Protein AF-A0A1W9MPR6-F1 (afdb_monomer_lite)

Foldseek 3Di:
DVVVVVVVVVVVVVVVVVVVVVVVVVVVVVVVLVVLLVLLVVLVVVCVVVPDDPVVSLVVLCVQLVVCCVVPNPQSHSVNSVVSVVSNVPD

Sequence (91 aa):
MNEFAVNNLYSKISGLLNSARQTVVRAVNQTMVHTYYEIGRVIVEDNQQGKERAEYGKQILEDLSLRLTQSFGKGFSVVNLRQMRAFYMTY

Structure (mmCIF, N/CA/C/O backbone):
data_AF-A0A1W9MPR6-F1
#
_entry.id   AF-A0A1W9MPR6-F1
#
loop_
_atom_site.group_PDB
_atom_site.id
_atom_site.type_symbol
_atom_site.label_atom_id
_atom_site.label_alt_id
_atom_site.label_comp_id
_atom_site.label_asym_id
_atom_site.label_entity_id
_atom_site.label_seq_id
_atom_site.pdbx_PDB_ins_code
_atom_site.Cartn_x
_atom_site.Cartn_y
_atom_site.Cartn_z
_atom_site.occupancy
_atom_site.B_iso_or_equiv
_atom_site.auth_seq_id
_atom_site.auth_comp_id
_atom_site.auth_asym_id
_atom_site.auth_atom_id
_atom_site.pdbx_PDB_model_num
ATOM 1 N N . MET A 1 1 ? 30.711 6.384 -35.486 1.00 60.25 1 MET A N 1
ATOM 2 C CA . MET A 1 1 ? 29.425 5.935 -36.079 1.00 60.25 1 MET A CA 1
ATOM 3 C C . MET A 1 1 ? 28.735 4.827 -35.279 1.00 60.25 1 MET A C 1
ATOM 5 O O . MET A 1 1 ? 27.520 4.882 -35.173 1.00 60.25 1 MET A O 1
ATOM 9 N N . ASN A 1 2 ? 29.455 3.875 -34.669 1.00 67.81 2 ASN A N 1
ATOM 10 C CA . ASN A 1 2 ? 28.829 2.765 -33.928 1.00 67.81 2 ASN A CA 1
ATOM 11 C C . ASN A 1 2 ? 28.202 3.185 -32.574 1.00 67.81 2 ASN A C 1
ATOM 13 O O . ASN A 1 2 ? 27.138 2.713 -32.195 1.00 67.81 2 ASN A O 1
ATOM 17 N N . GLU A 1 3 ? 28.810 4.146 -31.879 1.00 77.31 3 GLU A N 1
ATOM 18 C CA . GLU A 1 3 ? 28.371 4.608 -30.551 1.00 77.31 3 GLU A CA 1
ATOM 19 C C . GLU A 1 3 ? 26.993 5.297 -30.555 1.00 77.31 3 GLU A C 1
ATOM 21 O O . GLU A 1 3 ? 26.164 5.053 -29.682 1.00 77.31 3 GLU A O 1
ATOM 26 N N . PHE A 1 4 ? 26.689 6.089 -31.590 1.00 83.12 4 PHE A N 1
ATOM 27 C CA . PHE A 1 4 ? 25.380 6.739 -31.730 1.00 83.12 4 PHE A CA 1
ATOM 28 C C . PHE A 1 4 ? 24.247 5.721 -31.940 1.00 83.12 4 PHE A C 1
ATOM 30 O O . PHE A 1 4 ? 23.155 5.874 -31.391 1.00 83.12 4 PHE A O 1
ATOM 37 N N . ALA A 1 5 ? 24.515 4.652 -32.698 1.00 90.19 5 ALA A N 1
ATOM 38 C CA . ALA A 1 5 ? 23.556 3.576 -32.920 1.00 90.19 5 ALA A CA 1
ATOM 39 C C . ALA A 1 5 ? 23.279 2.790 -31.628 1.00 90.19 5 ALA A C 1
ATOM 41 O O . ALA A 1 5 ? 22.117 2.525 -31.315 1.00 90.19 5 ALA A O 1
ATOM 42 N N . VAL A 1 6 ? 24.323 2.491 -30.844 1.00 94.25 6 VAL A N 1
ATOM 43 C CA . VAL A 1 6 ? 24.177 1.834 -29.535 1.00 94.25 6 VAL A CA 1
ATOM 44 C C . VAL A 1 6 ? 23.394 2.714 -28.560 1.00 94.25 6 VAL A C 1
ATOM 46 O O . VAL A 1 6 ? 22.464 2.219 -27.930 1.00 94.25 6 VAL A O 1
ATOM 49 N N . ASN A 1 7 ? 23.681 4.017 -28.485 1.00 95.69 7 ASN A N 1
ATOM 50 C CA . ASN A 1 7 ? 22.960 4.940 -27.600 1.00 95.69 7 ASN A CA 1
ATOM 51 C C . ASN A 1 7 ? 21.469 5.054 -27.956 1.00 95.69 7 ASN A C 1
ATOM 53 O O . ASN A 1 7 ? 20.614 5.068 -27.069 1.00 95.69 7 ASN A O 1
ATOM 57 N N . ASN A 1 8 ? 21.137 5.078 -29.250 1.00 96.06 8 ASN A N 1
ATOM 58 C CA . ASN A 1 8 ? 19.748 5.083 -29.709 1.00 96.06 8 ASN A CA 1
ATOM 59 C C . ASN A 1 8 ? 19.033 3.768 -29.347 1.00 96.06 8 ASN A C 1
ATOM 61 O O . ASN A 1 8 ? 17.936 3.785 -28.787 1.00 96.06 8 ASN A O 1
ATOM 65 N N . LEU A 1 9 ? 19.672 2.621 -29.602 1.00 96.88 9 LEU A N 1
ATOM 66 C CA . LEU A 1 9 ? 19.110 1.316 -29.251 1.00 96.88 9 LEU A CA 1
ATOM 67 C C . LEU A 1 9 ? 18.919 1.172 -27.733 1.00 96.88 9 LEU A C 1
ATOM 69 O O . LEU A 1 9 ? 17.856 0.745 -27.284 1.00 96.88 9 LEU A O 1
ATOM 73 N N . TYR A 1 10 ? 19.906 1.601 -26.946 1.00 97.69 10 TYR A N 1
ATOM 74 C CA . TYR A 1 10 ? 19.831 1.646 -25.489 1.00 97.69 10 TYR A CA 1
ATOM 75 C C . TYR A 1 10 ? 18.666 2.517 -25.005 1.00 97.69 10 TYR A C 1
ATOM 77 O O . TYR A 1 10 ? 17.888 2.083 -24.157 1.00 97.69 10 TYR A O 1
ATOM 85 N N . SER A 1 11 ? 18.496 3.722 -25.558 1.00 97.81 11 SER A N 1
ATOM 86 C CA . SER A 1 11 ? 17.392 4.621 -25.194 1.00 97.81 11 SER A CA 1
ATOM 87 C C . SER A 1 11 ? 16.024 3.993 -25.481 1.00 97.81 11 SER A C 1
ATOM 89 O O . SER A 1 11 ? 15.136 4.028 -24.632 1.00 97.81 11 SER A O 1
ATOM 91 N N . LYS A 1 12 ? 15.870 3.326 -26.631 1.00 98.06 12 LYS A N 1
ATOM 92 C CA . LYS A 1 12 ? 14.632 2.613 -26.979 1.00 98.06 12 LYS A CA 1
ATOM 93 C C . LYS A 1 12 ? 14.338 1.464 -26.015 1.00 98.06 12 LYS A C 1
ATOM 95 O O . LYS A 1 12 ? 13.226 1.371 -25.500 1.00 98.06 12 LYS A O 1
ATOM 100 N N . ILE A 1 13 ? 15.326 0.610 -25.743 1.00 98.31 13 ILE A N 1
ATOM 101 C CA . ILE A 1 13 ? 15.156 -0.551 -24.856 1.00 98.31 13 ILE A CA 1
ATOM 102 C C . ILE A 1 13 ? 14.887 -0.097 -23.417 1.00 98.31 13 ILE A C 1
ATOM 104 O O . ILE A 1 13 ? 13.941 -0.570 -22.789 1.00 98.31 13 ILE A O 1
ATOM 108 N N . SER A 1 14 ? 15.671 0.850 -22.897 1.00 98.31 14 SER A N 1
ATOM 109 C CA . SER A 1 14 ? 15.457 1.406 -21.555 1.00 98.31 14 SER A CA 1
ATOM 110 C C . SER A 1 14 ? 14.104 2.113 -21.436 1.00 98.31 14 SER A C 1
ATOM 112 O O . SER A 1 14 ? 13.437 1.965 -20.414 1.00 98.31 14 SER A O 1
ATOM 114 N N . GLY A 1 15 ? 13.644 2.791 -22.492 1.00 98.62 15 GLY A N 1
ATOM 115 C CA . GLY A 1 15 ? 12.297 3.351 -22.585 1.00 98.62 15 GLY A CA 1
ATOM 116 C C . GLY A 1 15 ? 11.210 2.291 -22.399 1.00 98.62 15 GLY A C 1
ATOM 117 O O . GLY A 1 15 ? 10.362 2.443 -21.523 1.00 98.62 15 GLY A O 1
ATOM 118 N N . LEU A 1 16 ? 11.281 1.180 -23.142 1.00 98.62 16 LEU A N 1
ATOM 119 C CA . LEU A 1 16 ? 10.334 0.064 -23.005 1.00 98.62 16 LEU A CA 1
ATOM 120 C C . LEU A 1 16 ? 10.332 -0.521 -21.584 1.00 98.62 16 LEU A C 1
ATOM 122 O O . LEU A 1 16 ? 9.266 -0.740 -21.008 1.00 98.62 16 LEU A O 1
ATOM 126 N N . LEU A 1 17 ? 11.514 -0.727 -20.992 1.00 98.56 17 LEU A N 1
ATOM 127 C CA . LEU A 1 17 ? 11.643 -1.247 -19.626 1.00 98.56 17 LEU A CA 1
ATOM 128 C C . LEU A 1 17 ? 11.057 -0.285 -18.584 1.00 98.56 17 LEU A C 1
ATOM 130 O O . LEU A 1 17 ? 10.375 -0.720 -17.653 1.00 98.56 17 LEU A O 1
ATOM 134 N N . ASN A 1 18 ? 11.290 1.017 -18.742 1.00 98.56 18 ASN A N 1
ATOM 135 C CA . ASN A 1 18 ? 10.750 2.037 -17.849 1.00 98.56 18 ASN A CA 1
ATOM 136 C C . ASN A 1 18 ? 9.228 2.131 -17.966 1.00 98.56 18 ASN A C 1
ATOM 138 O O . ASN A 1 18 ? 8.544 2.153 -16.942 1.00 98.56 18 ASN A O 1
ATOM 142 N N . SER A 1 19 ? 8.688 2.114 -19.186 1.00 98.44 19 SER A N 1
ATOM 143 C CA . SER A 1 19 ? 7.242 2.089 -19.412 1.00 98.44 19 SER A CA 1
ATOM 144 C C . SER A 1 19 ? 6.598 0.847 -18.795 1.00 98.44 19 SER A C 1
ATOM 146 O O . SER A 1 19 ? 5.598 0.973 -18.093 1.00 98.44 19 SER A O 1
ATOM 148 N N . ALA A 1 20 ? 7.195 -0.338 -18.962 1.00 98.44 20 ALA A N 1
ATOM 149 C CA . ALA A 1 2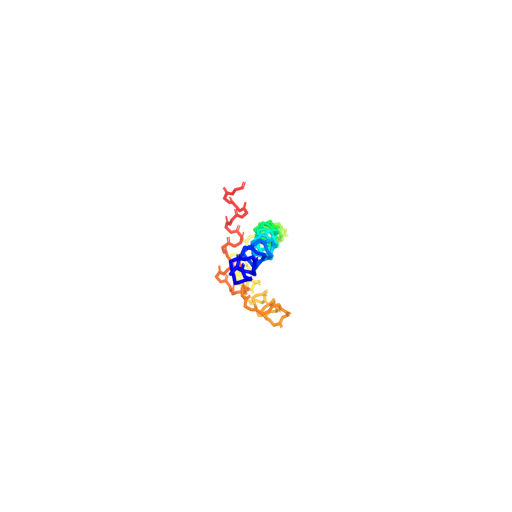0 ? 6.691 -1.567 -18.350 1.00 98.44 20 ALA A CA 1
ATOM 150 C C . ALA A 1 20 ? 6.666 -1.477 -16.814 1.00 98.44 20 ALA A C 1
ATOM 152 O O . ALA A 1 20 ? 5.643 -1.769 -16.193 1.00 98.44 20 ALA A O 1
ATOM 153 N N . ARG A 1 21 ? 7.755 -0.998 -16.191 1.00 98.44 21 ARG A N 1
ATOM 154 C CA . ARG A 1 21 ? 7.819 -0.785 -14.733 1.00 98.44 21 ARG A CA 1
ATOM 155 C C . ARG A 1 21 ? 6.748 0.191 -14.252 1.00 98.44 21 ARG A C 1
ATOM 157 O O . ARG A 1 21 ? 6.078 -0.088 -13.262 1.00 98.44 21 ARG A O 1
ATOM 164 N N . GLN A 1 22 ? 6.560 1.309 -14.952 1.00 98.38 22 GLN A N 1
ATOM 165 C CA . GLN A 1 22 ? 5.538 2.298 -14.602 1.00 98.38 22 GLN A CA 1
ATOM 166 C C . GLN A 1 22 ? 4.127 1.715 -14.688 1.00 98.38 22 GLN A C 1
ATOM 168 O O . GLN A 1 22 ? 3.319 1.953 -13.791 1.00 98.38 22 GLN A O 1
ATOM 173 N N . THR A 1 23 ? 3.835 0.928 -15.724 1.00 98.50 23 THR A N 1
ATOM 174 C CA . THR A 1 23 ? 2.542 0.249 -15.872 1.00 98.50 23 THR A CA 1
ATOM 175 C C . THR A 1 23 ? 2.276 -0.699 -14.708 1.00 98.50 23 THR A C 1
ATOM 177 O O . THR A 1 23 ? 1.203 -0.637 -14.112 1.00 98.50 23 THR A O 1
ATOM 180 N N . VAL A 1 24 ? 3.262 -1.517 -14.323 1.00 98.50 24 VAL A N 1
ATOM 181 C CA . VAL A 1 24 ? 3.132 -2.431 -13.177 1.00 98.50 24 VAL A CA 1
ATOM 182 C C . VAL A 1 24 ? 2.892 -1.656 -11.881 1.00 98.50 24 VAL A C 1
ATOM 184 O O . VAL A 1 24 ? 1.964 -1.978 -11.146 1.00 98.50 24 VAL A O 1
ATOM 187 N N . VAL A 1 25 ? 3.662 -0.595 -11.621 1.00 98.38 25 VAL A N 1
ATOM 188 C CA . VAL A 1 25 ? 3.480 0.243 -10.422 1.00 98.38 25 VAL A CA 1
ATOM 189 C C . VAL A 1 25 ? 2.080 0.860 -10.379 1.00 98.38 25 VAL A C 1
ATOM 191 O O . VAL A 1 25 ? 1.443 0.850 -9.329 1.00 98.38 25 VAL A O 1
ATOM 194 N N . ARG A 1 26 ? 1.563 1.360 -11.510 1.00 98.19 26 ARG A N 1
ATOM 195 C CA . ARG A 1 26 ? 0.201 1.912 -11.584 1.00 98.19 26 ARG A CA 1
ATOM 196 C C . ARG A 1 26 ? -0.860 0.855 -11.292 1.00 98.19 26 ARG A C 1
ATOM 198 O O . ARG A 1 26 ? -1.753 1.122 -10.495 1.00 98.19 26 ARG A O 1
ATOM 205 N N . ALA A 1 27 ? -0.738 -0.330 -11.889 1.00 98.12 27 ALA A N 1
ATOM 206 C CA . ALA A 1 27 ? -1.676 -1.428 -11.669 1.00 98.12 27 ALA A CA 1
ATOM 207 C C . ALA A 1 27 ? -1.688 -1.881 -10.201 1.00 98.12 27 ALA A C 1
ATOM 209 O O . ALA A 1 27 ? -2.758 -2.051 -9.613 1.00 98.12 27 ALA A O 1
ATOM 210 N N . VAL A 1 28 ? -0.507 -2.005 -9.584 1.00 97.69 28 VAL A N 1
ATOM 211 C CA . VAL A 1 28 ? -0.377 -2.312 -8.153 1.00 97.69 28 VAL A CA 1
ATOM 212 C C . VAL A 1 28 ? -1.042 -1.225 -7.316 1.00 97.69 28 VAL A C 1
ATOM 214 O O . VAL A 1 28 ? -1.898 -1.540 -6.500 1.00 97.69 28 VAL A O 1
ATOM 217 N N . ASN A 1 29 ? -0.723 0.051 -7.546 1.00 97.00 29 ASN A N 1
ATOM 218 C CA . ASN A 1 29 ? -1.294 1.153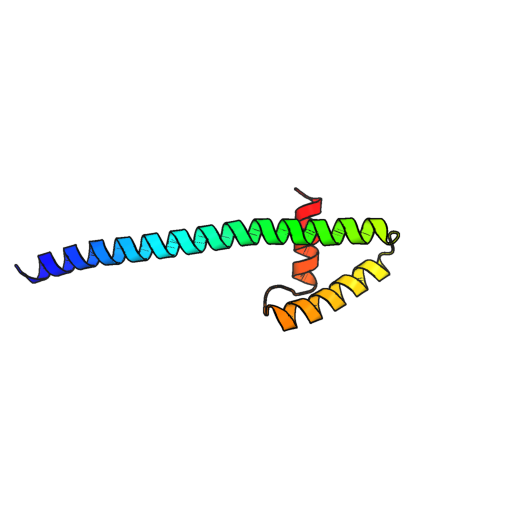 -6.767 1.00 97.00 29 ASN A CA 1
ATOM 219 C C . ASN A 1 29 ? -2.821 1.210 -6.873 1.00 97.00 29 ASN A C 1
ATOM 221 O O . ASN A 1 29 ? -3.494 1.371 -5.859 1.00 97.00 29 ASN A O 1
ATOM 225 N N . GLN A 1 30 ? -3.370 1.043 -8.078 1.00 97.75 30 GLN A N 1
ATOM 226 C CA . GLN A 1 30 ? -4.816 1.029 -8.288 1.00 97.75 30 GLN A CA 1
ATOM 227 C C . GLN A 1 30 ? -5.471 -0.131 -7.536 1.00 97.75 30 GLN A C 1
ATOM 229 O O . GLN A 1 30 ? -6.436 0.072 -6.803 1.00 97.75 30 GLN A O 1
ATOM 234 N N . THR A 1 31 ? -4.895 -1.329 -7.647 1.00 98.00 31 THR A N 1
ATOM 235 C CA . THR A 1 31 ? -5.374 -2.511 -6.921 1.00 98.00 31 THR A CA 1
ATOM 236 C C . THR A 1 31 ? -5.326 -2.285 -5.410 1.00 98.00 31 THR A C 1
ATOM 238 O O . THR A 1 31 ? -6.294 -2.573 -4.718 1.00 98.00 31 THR A O 1
ATOM 241 N N . MET A 1 32 ? -4.239 -1.707 -4.891 1.00 96.19 32 MET A N 1
ATOM 242 C CA . MET A 1 32 ? -4.086 -1.427 -3.462 1.00 96.19 32 MET A CA 1
ATOM 243 C C . MET A 1 32 ? -5.128 -0.431 -2.944 1.00 96.19 32 MET A C 1
ATOM 245 O O . MET A 1 32 ? -5.679 -0.651 -1.870 1.00 96.19 32 MET A O 1
ATOM 249 N N . VAL A 1 33 ? -5.435 0.630 -3.701 1.00 97.44 33 VAL A N 1
ATOM 250 C CA . VAL A 1 33 ? -6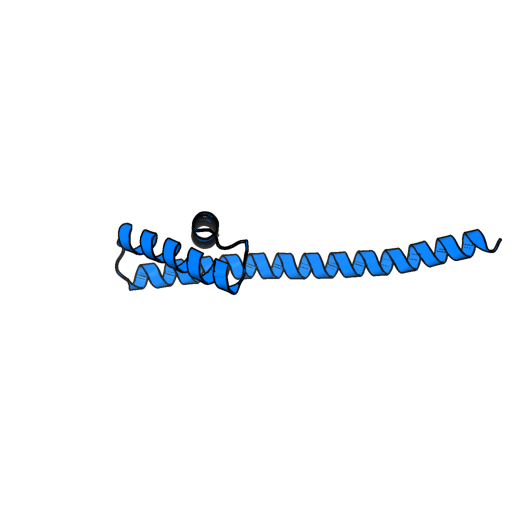.484 1.595 -3.325 1.00 97.44 33 VAL A CA 1
ATOM 251 C C . VAL A 1 33 ? -7.843 0.904 -3.213 1.00 97.44 33 VAL A C 1
ATOM 253 O O . VAL A 1 33 ? -8.526 1.085 -2.207 1.00 97.44 33 VAL A O 1
ATOM 256 N N . HIS A 1 34 ? -8.208 0.067 -4.189 1.00 98.06 34 HIS A N 1
ATOM 257 C CA . HIS A 1 34 ? -9.452 -0.706 -4.129 1.00 98.06 34 HIS A CA 1
ATOM 258 C C . HIS A 1 34 ? -9.465 -1.675 -2.942 1.00 98.06 34 HIS A C 1
ATOM 260 O O . HIS A 1 34 ? -10.432 -1.710 -2.189 1.00 98.06 34 HIS A O 1
ATOM 266 N N . THR A 1 35 ? -8.374 -2.402 -2.701 1.00 97.94 35 THR A N 1
ATOM 267 C CA . THR A 1 35 ? -8.270 -3.317 -1.556 1.00 97.94 35 THR A CA 1
ATOM 268 C C . THR A 1 35 ? -8.419 -2.586 -0.221 1.00 97.94 35 THR A C 1
ATOM 270 O O . THR A 1 35 ? -9.095 -3.074 0.678 1.00 97.94 35 THR A O 1
ATOM 273 N N . TYR A 1 36 ? -7.819 -1.405 -0.067 1.00 97.06 36 TYR A N 1
ATOM 274 C CA . TYR A 1 36 ? -7.941 -0.608 1.155 1.00 97.06 36 TYR A CA 1
ATOM 275 C C . TYR A 1 36 ? -9.358 -0.083 1.384 1.00 97.06 36 TYR A C 1
ATOM 277 O O . TYR A 1 36 ? -9.801 -0.036 2.533 1.00 97.06 36 TYR A O 1
ATOM 285 N N . TYR A 1 37 ? -10.076 0.261 0.313 1.00 98.12 37 TYR A N 1
ATOM 286 C CA . TYR A 1 37 ? -11.500 0.580 0.383 1.00 98.12 37 TYR A CA 1
ATOM 287 C C . TYR A 1 37 ? -12.313 -0.615 0.896 1.00 98.12 37 TYR A C 1
ATOM 289 O O . TYR A 1 37 ? -13.043 -0.498 1.879 1.00 98.12 37 TYR A O 1
ATOM 297 N N . GLU A 1 38 ? -12.111 -1.790 0.297 1.00 98.19 38 GLU A N 1
ATOM 298 C CA . GLU A 1 38 ? -12.813 -3.020 0.677 1.00 98.19 38 GLU A CA 1
ATOM 299 C C . GLU A 1 38 ? -12.499 -3.461 2.112 1.00 98.19 38 GLU A C 1
ATOM 301 O O . GLU A 1 38 ? -13.395 -3.887 2.835 1.00 98.19 38 GLU A O 1
ATOM 306 N N . ILE A 1 39 ? -11.256 -3.304 2.580 1.00 96.75 39 ILE A N 1
ATOM 307 C CA . ILE A 1 39 ? -10.913 -3.544 3.992 1.00 96.75 39 ILE A CA 1
ATOM 308 C C . ILE A 1 39 ? -11.725 -2.616 4.901 1.00 96.75 39 ILE A C 1
ATOM 310 O O . ILE A 1 39 ? -12.258 -3.058 5.919 1.00 96.75 39 ILE A O 1
ATOM 314 N N . GLY A 1 40 ? -11.839 -1.337 4.536 1.00 96.00 40 GLY A N 1
ATOM 315 C CA . GLY A 1 40 ? -12.674 -0.382 5.254 1.00 96.00 40 GLY A CA 1
ATOM 316 C C . GLY A 1 40 ? -14.133 -0.825 5.333 1.00 96.00 40 GLY A C 1
ATOM 317 O O . GLY A 1 40 ? -14.709 -0.806 6.422 1.00 96.00 40 GLY A O 1
ATOM 318 N N . ARG A 1 41 ? -14.688 -1.285 4.206 1.00 96.12 41 ARG A N 1
ATOM 319 C CA . ARG A 1 41 ? -16.046 -1.831 4.108 1.00 96.12 41 ARG A CA 1
ATOM 320 C C . ARG A 1 41 ? -16.264 -3.001 5.054 1.00 96.12 41 ARG A C 1
ATOM 322 O O . ARG A 1 41 ? -17.164 -2.940 5.886 1.00 96.12 41 ARG A O 1
ATOM 329 N N . VAL A 1 42 ? -15.393 -4.009 4.991 1.00 95.31 42 VAL A N 1
ATOM 330 C CA . VAL A 1 42 ? -15.467 -5.206 5.846 1.00 95.31 42 VAL A CA 1
ATOM 331 C C . VAL A 1 42 ? -15.431 -4.829 7.329 1.00 95.31 42 VAL A C 1
ATOM 333 O O . VAL A 1 42 ? -16.227 -5.338 8.112 1.00 95.31 42 VAL A O 1
ATOM 336 N N . ILE A 1 43 ? -14.561 -3.891 7.723 1.00 92.81 43 ILE A N 1
ATOM 337 C CA . ILE A 1 43 ? -14.487 -3.415 9.112 1.00 92.81 43 ILE A CA 1
ATOM 338 C C . ILE A 1 43 ? -15.794 -2.729 9.541 1.00 92.81 43 ILE A C 1
ATOM 340 O O . ILE A 1 43 ? -16.219 -2.887 10.685 1.00 92.81 43 ILE A O 1
ATOM 344 N N . VAL A 1 44 ? -16.416 -1.918 8.682 1.00 91.38 44 VAL A N 1
ATOM 345 C CA . VAL A 1 44 ? -17.668 -1.222 9.026 1.00 91.38 44 VAL A CA 1
ATOM 346 C C . VAL A 1 44 ? -18.839 -2.197 9.119 1.00 91.38 44 VAL A C 1
ATOM 348 O O . VAL A 1 44 ? -19.579 -2.140 10.101 1.00 91.38 44 VAL A O 1
ATOM 351 N N . GLU A 1 45 ? -18.984 -3.095 8.144 1.00 90.81 45 GLU A N 1
ATOM 352 C CA . GLU A 1 45 ? -20.064 -4.088 8.103 1.00 90.81 45 GLU A CA 1
ATOM 353 C C . GLU A 1 45 ? -20.024 -5.016 9.333 1.00 90.81 45 GLU A C 1
ATOM 355 O O . GLU A 1 45 ? -21.060 -5.253 9.956 1.00 90.81 45 GLU A O 1
ATOM 360 N N . ASP A 1 46 ? -18.834 -5.468 9.745 1.00 86.56 46 ASP A N 1
ATOM 361 C CA . ASP A 1 46 ? -18.651 -6.297 10.946 1.00 86.56 46 ASP A CA 1
ATOM 362 C C . ASP A 1 46 ? -19.043 -5.546 12.236 1.00 86.56 46 ASP A C 1
ATOM 364 O O . ASP A 1 46 ? -19.820 -6.041 13.059 1.00 86.56 46 ASP A O 1
ATOM 368 N N . ASN A 1 47 ? -18.611 -4.286 12.377 1.00 80.75 47 ASN A N 1
ATOM 369 C CA . ASN A 1 47 ? -18.937 -3.463 13.549 1.00 80.75 47 ASN A CA 1
ATOM 370 C C . ASN A 1 47 ? -20.443 -3.172 13.686 1.00 80.75 47 ASN A C 1
ATOM 372 O O . ASN A 1 47 ? -20.943 -3.044 14.807 1.00 80.75 47 ASN A O 1
ATOM 376 N N . GLN A 1 48 ? -21.174 -3.069 12.573 1.00 73.25 48 GLN A N 1
ATOM 377 C CA . GLN A 1 48 ? -22.628 -2.873 12.580 1.00 73.25 48 GLN A CA 1
ATOM 378 C C . GLN A 1 48 ? -23.379 -4.133 13.038 1.00 73.25 48 GLN A C 1
ATOM 380 O O . GLN A 1 48 ? -24.391 -4.028 13.733 1.00 73.25 48 GLN A O 1
ATOM 385 N N . GLN A 1 49 ? -22.866 -5.324 12.718 1.00 69.00 49 GLN A N 1
ATOM 386 C CA . GLN A 1 49 ? -23.446 -6.602 13.148 1.00 69.00 49 GLN A CA 1
ATOM 387 C C . GLN A 1 49 ? -23.148 -6.923 14.628 1.00 69.00 49 GLN A C 1
ATOM 389 O O . GLN A 1 49 ? -23.910 -7.646 15.272 1.00 69.00 49 GLN A O 1
ATOM 394 N N . GLY A 1 50 ? -22.085 -6.341 15.197 1.00 61.66 50 GLY A N 1
ATOM 395 C CA . GLY A 1 50 ? -21.609 -6.589 16.566 1.00 61.66 50 GLY A CA 1
ATOM 396 C C . GLY A 1 50 ? -22.237 -5.760 17.702 1.00 61.66 50 GLY A C 1
ATOM 397 O O . GLY A 1 50 ? -21.867 -5.968 18.856 1.00 61.66 50 GLY A O 1
ATOM 398 N N . LYS A 1 51 ? -23.201 -4.865 17.425 1.00 57.75 51 LYS A N 1
ATOM 399 C CA . LYS A 1 51 ? -23.739 -3.827 18.343 1.00 57.75 51 LYS A CA 1
ATOM 400 C C . LYS A 1 51 ? -22.681 -2.787 18.737 1.00 57.75 51 LYS A C 1
ATOM 402 O O . LYS A 1 51 ? -21.880 -3.015 19.638 1.00 57.75 51 LYS A O 1
ATOM 407 N N . GLU A 1 52 ? -22.747 -1.625 18.084 1.00 58.72 52 GLU A N 1
ATOM 408 C CA . GLU A 1 52 ? -21.972 -0.391 18.303 1.00 58.72 52 GLU A CA 1
ATOM 409 C C . GLU A 1 52 ? -21.440 -0.193 19.738 1.00 58.72 52 GLU A C 1
ATOM 411 O O . GLU A 1 52 ? -22.035 0.491 20.572 1.00 58.72 52 GLU A O 1
ATOM 416 N N . ARG A 1 53 ? -20.268 -0.753 20.045 1.00 64.69 53 ARG A N 1
ATOM 417 C CA . ARG A 1 53 ? -19.497 -0.378 21.231 1.00 64.69 53 ARG A CA 1
ATOM 418 C C . ARG A 1 53 ? -18.160 0.166 20.770 1.00 64.69 53 ARG A C 1
ATOM 420 O O . ARG A 1 53 ? -17.358 -0.553 20.178 1.00 64.69 53 ARG A O 1
ATOM 427 N N . ALA A 1 54 ? -17.906 1.435 21.081 1.00 65.88 54 ALA A N 1
ATOM 428 C CA . ALA A 1 54 ? -16.647 2.107 20.760 1.00 65.88 54 ALA A CA 1
ATOM 429 C C . ALA A 1 54 ? -15.417 1.342 21.292 1.00 65.88 54 ALA A C 1
ATOM 431 O O . ALA A 1 54 ? -14.357 1.351 20.669 1.00 65.88 54 ALA A O 1
ATOM 432 N N . GLU A 1 55 ? -15.573 0.644 22.418 1.00 70.06 55 GLU A N 1
ATOM 433 C CA . GLU A 1 55 ? -14.522 -0.159 23.044 1.00 70.06 55 GLU A CA 1
ATOM 434 C C . GLU A 1 55 ? -14.227 -1.463 22.279 1.00 70.06 55 GLU A C 1
ATOM 436 O O . GLU A 1 55 ? -13.062 -1.786 22.052 1.00 70.06 55 GLU A O 1
ATOM 441 N N . TYR A 1 56 ? -15.263 -2.144 21.772 1.00 71.88 56 TYR A N 1
ATOM 442 C CA . TYR A 1 56 ? -15.130 -3.345 20.934 1.00 71.88 56 TYR A CA 1
ATOM 443 C C . TYR A 1 56 ? -14.419 -3.032 19.612 1.00 71.88 56 TYR A C 1
ATOM 445 O O . TYR A 1 56 ? -13.440 -3.684 19.248 1.00 71.88 56 TYR A O 1
ATOM 453 N N . GLY A 1 57 ? -14.829 -1.945 18.949 1.00 76.19 57 GLY A N 1
ATOM 454 C CA . GLY A 1 57 ? -14.185 -1.491 17.717 1.00 76.19 57 GLY A CA 1
ATOM 455 C C . GLY A 1 57 ? -12.724 -1.069 17.915 1.00 76.19 57 GLY A C 1
ATOM 456 O O . GLY A 1 57 ? -11.927 -1.155 16.982 1.00 76.19 57 GLY A O 1
ATOM 457 N N . LYS A 1 58 ? -12.335 -0.627 19.122 1.00 80.00 58 LYS A N 1
ATOM 458 C CA . LYS A 1 58 ? -10.931 -0.323 19.434 1.00 80.00 58 LYS A CA 1
ATOM 459 C C . LYS A 1 58 ? -10.098 -1.603 19.552 1.00 80.00 58 LYS A C 1
ATOM 461 O O . LYS A 1 58 ? -9.046 -1.666 18.920 1.00 80.00 58 LYS A O 1
ATOM 466 N N . GLN A 1 59 ? -10.582 -2.602 20.293 1.00 86.50 59 GLN A N 1
ATOM 467 C CA . GLN A 1 59 ? -9.886 -3.884 20.467 1.00 86.50 59 GLN A CA 1
ATOM 468 C C . GLN A 1 59 ? -9.731 -4.646 19.145 1.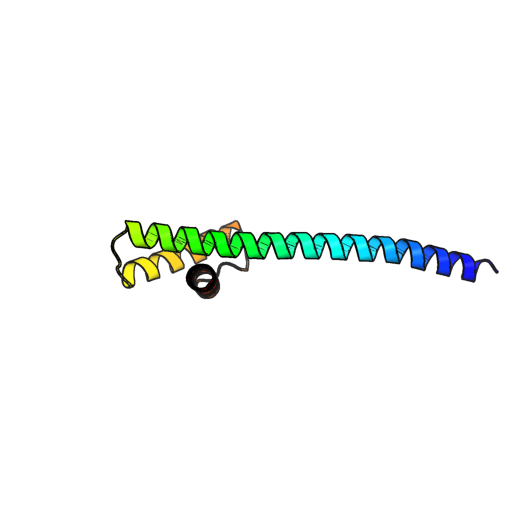00 86.50 59 GLN A C 1
ATOM 470 O O . GLN A 1 59 ? -8.637 -5.119 18.847 1.00 86.50 59 GLN A O 1
ATOM 475 N N . ILE A 1 60 ? -10.767 -4.677 18.296 1.00 89.19 60 ILE A N 1
ATOM 476 C CA . ILE A 1 60 ? -10.683 -5.326 16.975 1.00 89.19 60 ILE A CA 1
ATOM 477 C C . ILE A 1 60 ? -9.539 -4.757 16.137 1.00 89.19 60 ILE A C 1
ATOM 479 O O . ILE A 1 60 ? -8.788 -5.506 15.518 1.00 89.19 60 ILE A O 1
ATOM 483 N N . LEU A 1 61 ? -9.395 -3.431 16.087 1.00 93.56 61 LEU A N 1
ATOM 484 C CA . LEU A 1 61 ? -8.364 -2.813 15.254 1.00 93.56 61 LEU A CA 1
ATOM 485 C C . LEU A 1 61 ? -6.952 -3.088 15.777 1.00 93.56 61 LEU A C 1
ATOM 487 O O . LEU A 1 61 ? -6.022 -3.170 14.976 1.00 93.56 61 LEU A O 1
ATOM 491 N N . GLU A 1 62 ? -6.787 -3.227 17.093 1.00 95.25 62 GLU A N 1
ATOM 492 C CA . GLU A 1 62 ? -5.519 -3.619 17.716 1.00 95.25 62 GLU A CA 1
ATOM 493 C C . GLU A 1 62 ? -5.153 -5.063 17.336 1.00 95.25 62 GLU A C 1
ATOM 495 O O . GLU A 1 62 ? -4.058 -5.298 16.814 1.00 95.25 62 GLU A O 1
ATOM 500 N N . ASP A 1 63 ? -6.098 -5.997 17.461 1.00 95.00 63 ASP A N 1
ATOM 501 C CA . ASP A 1 63 ? -5.904 -7.405 17.094 1.00 95.00 63 ASP A CA 1
ATOM 502 C C . ASP A 1 63 ? -5.657 -7.599 15.592 1.00 95.00 63 ASP A C 1
ATOM 504 O O . ASP A 1 63 ? -4.750 -8.338 15.189 1.00 95.00 63 ASP 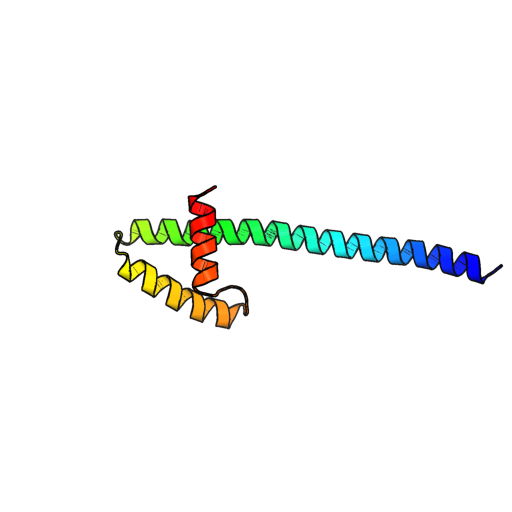A O 1
ATOM 508 N N . LEU A 1 64 ? -6.435 -6.916 14.746 1.00 96.12 64 LEU A N 1
ATOM 509 C CA . LEU A 1 64 ? -6.243 -6.931 13.297 1.00 96.12 64 LEU A CA 1
ATOM 510 C C . LEU A 1 64 ? -4.874 -6.376 12.928 1.00 96.12 64 LEU A C 1
ATOM 512 O O . LEU A 1 64 ? -4.189 -6.957 12.091 1.00 96.12 64 LEU A O 1
ATOM 516 N N . SER A 1 65 ? -4.449 -5.283 13.564 1.00 97.56 65 SER A N 1
ATOM 517 C CA . SER A 1 65 ? -3.152 -4.683 13.277 1.00 97.56 65 SER A CA 1
ATOM 518 C C . SER A 1 65 ? -2.007 -5.644 13.570 1.00 97.56 65 SER A C 1
ATOM 520 O O . SER A 1 65 ? -1.117 -5.800 12.731 1.00 97.56 65 SER A O 1
ATOM 522 N N . LEU A 1 66 ? -2.055 -6.329 14.715 1.00 97.81 66 LEU A N 1
ATOM 523 C CA . LEU A 1 66 ? -1.053 -7.322 15.090 1.00 97.81 66 LEU A CA 1
ATOM 524 C C . LEU A 1 66 ? -0.995 -8.466 14.068 1.00 97.81 66 LEU A C 1
ATOM 526 O O . LEU A 1 66 ? 0.067 -8.744 13.509 1.00 97.81 66 LEU A O 1
ATOM 530 N N . ARG A 1 67 ? -2.143 -9.093 13.783 1.00 97.94 67 ARG A N 1
ATOM 531 C CA . ARG A 1 67 ? -2.227 -10.263 12.893 1.00 97.94 67 ARG A CA 1
ATOM 532 C C . ARG A 1 67 ? -1.852 -9.918 11.455 1.00 97.94 67 ARG A C 1
ATOM 534 O O . ARG A 1 67 ? -1.042 -10.608 10.845 1.00 97.94 67 ARG A O 1
ATOM 541 N N . LEU A 1 68 ? -2.396 -8.827 10.918 1.00 97.75 68 LEU A N 1
ATOM 542 C CA . LEU A 1 68 ? -2.129 -8.412 9.542 1.00 97.75 68 LEU A CA 1
ATOM 543 C C . LEU A 1 68 ? -0.683 -7.951 9.367 1.00 97.75 68 LEU A C 1
ATOM 545 O O . LEU A 1 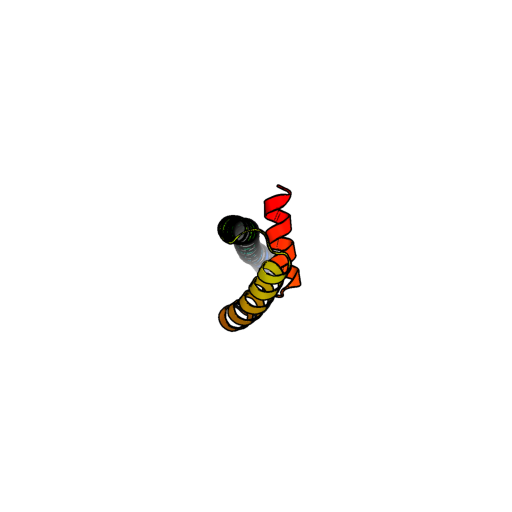68 ? -0.065 -8.280 8.360 1.00 97.75 68 LEU A O 1
ATOM 549 N N . THR A 1 69 ? -0.104 -7.260 10.353 1.00 97.56 69 THR A N 1
ATOM 550 C CA . THR A 1 69 ? 1.316 -6.888 10.292 1.00 97.56 69 THR A CA 1
ATOM 551 C C . THR A 1 69 ? 2.217 -8.122 10.344 1.00 97.56 69 THR A C 1
ATOM 553 O O . THR A 1 69 ? 3.221 -8.172 9.637 1.00 97.56 69 THR A O 1
ATOM 556 N N . GLN A 1 70 ? 1.855 -9.141 11.128 1.00 97.69 70 GLN A N 1
ATOM 557 C CA . GLN A 1 70 ? 2.599 -10.399 11.180 1.00 97.69 70 GLN A CA 1
ATOM 558 C C . GLN A 1 70 ? 2.532 -11.172 9.853 1.00 97.69 70 GLN A C 1
ATOM 560 O O . GLN A 1 70 ? 3.543 -11.717 9.418 1.00 97.69 70 GLN A O 1
ATOM 565 N N . SER A 1 71 ? 1.365 -11.218 9.206 1.00 97.56 71 SER A N 1
ATOM 566 C CA . SER A 1 71 ? 1.171 -11.974 7.961 1.00 97.56 71 SER A CA 1
ATOM 567 C C . SER A 1 71 ? 1.623 -11.230 6.702 1.00 97.56 71 SER A C 1
ATOM 569 O O . SER A 1 71 ? 2.132 -11.857 5.777 1.00 97.56 71 SER A O 1
ATOM 571 N N . PHE A 1 72 ? 1.441 -9.909 6.651 1.00 95.88 72 PHE A N 1
ATOM 572 C CA . PHE A 1 72 ? 1.603 -9.102 5.434 1.00 95.88 72 PHE A CA 1
ATOM 573 C C . PHE A 1 72 ? 2.634 -7.972 5.569 1.00 95.88 72 PHE A C 1
ATOM 575 O O . PHE A 1 72 ? 2.949 -7.298 4.589 1.00 95.88 72 PHE A O 1
ATOM 582 N N . GLY A 1 73 ? 3.203 -7.769 6.757 1.00 95.19 73 GLY A N 1
ATOM 583 C CA . GLY A 1 73 ? 4.247 -6.781 6.998 1.00 95.19 73 GLY A CA 1
ATOM 584 C C . GLY A 1 73 ? 3.723 -5.355 7.180 1.00 95.19 73 GLY A C 1
ATOM 585 O O . GLY A 1 73 ? 2.647 -5.103 7.721 1.00 95.19 73 GLY A O 1
ATOM 586 N N . LYS A 1 74 ? 4.540 -4.378 6.779 1.00 94.12 74 LYS A N 1
ATOM 587 C CA . LYS A 1 74 ? 4.242 -2.953 6.980 1.00 94.12 74 LYS A CA 1
ATOM 588 C C . LYS A 1 74 ? 2.997 -2.539 6.190 1.00 94.12 74 LYS A C 1
ATOM 590 O O . LYS A 1 74 ? 2.812 -2.962 5.058 1.00 94.12 74 LYS A O 1
ATOM 595 N N . GLY A 1 75 ? 2.202 -1.637 6.765 1.00 93.94 75 GLY A N 1
ATOM 596 C CA . GLY A 1 75 ? 1.000 -1.090 6.123 1.00 93.94 75 GLY A CA 1
ATOM 597 C C . GLY A 1 75 ? -0.291 -1.336 6.901 1.00 93.94 75 GLY A C 1
ATOM 598 O O . GLY A 1 75 ? -1.268 -0.636 6.660 1.00 93.94 75 GLY A O 1
ATOM 599 N N . PHE A 1 76 ? -0.271 -2.225 7.896 1.00 97.06 76 PHE A N 1
ATOM 600 C CA . PHE A 1 76 ? -1.448 -2.609 8.683 1.00 97.06 76 PHE A CA 1
ATOM 601 C C . PHE A 1 76 ? -1.370 -2.145 10.141 1.00 97.06 76 PHE A C 1
ATOM 603 O O . PHE A 1 76 ? -1.772 -2.856 11.057 1.00 97.06 76 PHE A O 1
ATOM 610 N N . SER A 1 77 ? -0.844 -0.943 10.387 1.00 96.88 77 SER A N 1
ATOM 611 C CA . SER A 1 77 ? -0.924 -0.332 11.718 1.00 96.88 77 SER A CA 1
ATOM 612 C C . SER A 1 77 ? -2.384 -0.034 12.090 1.00 96.88 77 SER A C 1
ATOM 614 O O . SER A 1 77 ? -3.223 0.177 11.212 1.00 96.88 77 SER A O 1
ATOM 616 N N . VAL A 1 78 ? -2.686 0.074 13.387 1.00 96.62 78 VAL A N 1
ATOM 617 C CA . VAL A 1 78 ? -4.015 0.499 13.871 1.00 96.62 78 VAL A CA 1
ATOM 618 C C . VAL A 1 78 ? -4.453 1.809 13.207 1.00 96.62 78 VAL A C 1
ATOM 620 O O . VAL A 1 78 ? -5.612 1.972 12.833 1.00 96.62 78 VAL A O 1
ATOM 623 N N . VAL A 1 79 ? -3.515 2.743 13.026 1.00 96.69 79 VAL A N 1
ATOM 624 C CA . VAL A 1 79 ? -3.762 4.026 12.355 1.00 96.69 79 VAL A CA 1
ATOM 625 C C . VAL A 1 79 ? -4.184 3.815 10.902 1.00 96.69 79 VAL A C 1
ATOM 627 O O . VAL A 1 79 ? -5.177 4.398 10.477 1.00 96.69 79 VAL A O 1
ATOM 630 N N . ASN A 1 80 ? -3.489 2.953 10.159 1.00 97.44 80 ASN A N 1
ATOM 631 C CA . ASN A 1 80 ? -3.832 2.676 8.767 1.00 97.44 80 ASN A CA 1
ATOM 632 C C . ASN A 1 80 ? -5.187 1.973 8.646 1.00 97.44 80 ASN A C 1
ATOM 634 O O . ASN A 1 80 ? -5.984 2.357 7.800 1.00 97.44 80 ASN A O 1
ATOM 638 N N . LEU A 1 81 ? -5.503 1.020 9.527 1.00 96.94 81 LEU A N 1
ATOM 639 C CA . LEU A 1 81 ? -6.818 0.367 9.531 1.00 96.94 81 LEU A CA 1
ATOM 640 C C . LEU A 1 81 ? -7.953 1.360 9.838 1.00 96.94 81 LEU A C 1
ATOM 642 O O . LEU A 1 81 ? -9.013 1.301 9.217 1.00 96.94 81 LEU A O 1
ATOM 646 N N . ARG A 1 82 ? -7.727 2.331 10.737 1.00 95.50 82 ARG A N 1
ATOM 647 C CA . ARG A 1 82 ? -8.676 3.439 10.958 1.00 95.50 82 ARG A CA 1
ATOM 648 C C . ARG A 1 82 ? -8.851 4.299 9.710 1.00 95.50 82 ARG A C 1
ATOM 650 O O . ARG A 1 82 ? -9.975 4.695 9.422 1.00 95.50 82 ARG A O 1
ATOM 657 N N . GLN A 1 83 ? -7.770 4.580 8.983 1.00 97.25 83 GLN A N 1
ATOM 658 C CA . GLN A 1 83 ? -7.836 5.334 7.729 1.00 97.25 83 GLN A CA 1
ATOM 659 C C . GLN A 1 83 ? -8.583 4.561 6.640 1.00 97.25 83 GLN A C 1
ATOM 661 O O . GLN A 1 83 ? -9.419 5.153 5.975 1.00 97.25 83 GLN A O 1
ATOM 666 N N . MET A 1 84 ? -8.357 3.252 6.501 1.00 97.38 84 MET A N 1
ATOM 667 C CA . MET A 1 84 ? -9.107 2.390 5.576 1.00 97.38 84 MET A CA 1
ATOM 668 C C . MET A 1 84 ? -10.604 2.406 5.903 1.00 97.38 84 MET A C 1
ATOM 670 O O . MET A 1 84 ? -11.431 2.631 5.025 1.00 97.38 84 MET A O 1
ATOM 674 N N . ARG A 1 85 ? -10.958 2.273 7.189 1.00 95.38 85 ARG A N 1
ATOM 675 C CA . ARG A 1 85 ? -12.348 2.397 7.654 1.00 95.38 85 ARG A CA 1
ATOM 676 C C . ARG A 1 85 ? -12.948 3.761 7.312 1.00 95.38 85 ARG A C 1
ATOM 678 O O . ARG A 1 85 ? -14.055 3.833 6.792 1.00 95.38 85 ARG A O 1
ATOM 685 N N . ALA A 1 86 ? -12.223 4.841 7.600 1.00 95.75 86 ALA A N 1
ATOM 686 C CA . ALA A 1 86 ? -12.669 6.195 7.289 1.00 95.75 86 ALA A CA 1
ATOM 687 C C . ALA A 1 86 ? -12.805 6.420 5.776 1.00 95.75 86 ALA A C 1
ATOM 689 O O . ALA A 1 86 ? -13.735 7.097 5.354 1.00 95.75 86 ALA A O 1
ATOM 690 N N . PHE A 1 87 ? -11.917 5.831 4.971 1.00 97.88 87 PHE A N 1
ATOM 691 C CA . PHE A 1 87 ? -11.948 5.920 3.516 1.00 97.88 87 PHE A CA 1
ATOM 692 C C . PHE A 1 87 ? -13.263 5.364 2.964 1.00 97.88 87 PHE A C 1
ATOM 694 O O . PHE A 1 87 ? -13.952 6.088 2.255 1.00 97.88 87 PHE A O 1
ATOM 701 N N . TYR A 1 88 ? -13.663 4.162 3.389 1.00 97.44 88 TYR A N 1
ATOM 702 C CA . TYR A 1 88 ? -14.966 3.588 3.034 1.00 97.44 88 TYR A CA 1
ATOM 703 C C . TYR A 1 88 ? -16.154 4.422 3.532 1.00 97.44 88 TYR A C 1
ATOM 705 O O . TYR A 1 88 ? -17.135 4.603 2.830 1.00 97.44 88 TYR A O 1
ATOM 713 N N . MET A 1 89 ? -16.081 4.957 4.752 1.00 94.62 89 MET A N 1
ATOM 714 C CA . MET A 1 89 ? -17.179 5.771 5.287 1.00 94.62 89 MET A CA 1
ATOM 715 C C . MET A 1 89 ? -17.339 7.131 4.593 1.00 94.62 89 MET A C 1
ATOM 717 O O . MET A 1 89 ? -18.372 7.774 4.768 1.00 94.62 89 MET A O 1
ATOM 721 N N . THR A 1 90 ? -16.309 7.608 3.890 1.00 97.00 90 THR A N 1
ATOM 722 C CA . THR A 1 90 ? -16.286 8.956 3.300 1.00 97.00 90 THR A CA 1
ATOM 723 C C . THR A 1 90 ? -16.658 8.957 1.817 1.00 97.00 90 THR A C 1
ATOM 725 O O . THR A 1 90 ? -17.196 9.959 1.349 1.00 97.00 90 THR A O 1
ATOM 728 N N . TYR A 1 91 ? -16.361 7.877 1.088 1.00 92.94 91 TYR A N 1
ATOM 729 C CA . TYR A 1 91 ? -16.505 7.779 -0.370 1.00 92.94 91 TYR A CA 1
ATOM 730 C C . TYR A 1 91 ? -17.351 6.574 -0.772 1.00 92.94 91 TYR A C 1
ATOM 732 O O . TYR A 1 91 ? -18.111 6.715 -1.750 1.00 92.94 91 TYR A O 1
#

Secondary structure (DSSP, 8-state):
-HHHHHHHHHHHHHHHHHHHHHHHHHHHHHHHHHHHHHHHHHHHHHHHHT---HHHHHHHHHHHHHHHHHHH-TT--HHHHHHHHHHHHH-

pLDDT: mean 91.67, std 10.84, range [57.75, 98.62]

Radius of gyration: 21.58 Å; chains: 1; bounding box: 53×21×59 Å